Protein AF-A0A537W164-F1 (afdb_monomer_lite)

pLDDT: mean 85.13, std 16.17, range [38.78, 97.19]

Sequence (49 aa):
MTGAKQRRSLEEAIVDTVREPLIVLDEAMCVLIASRSFYRLFQVTKQEA

Foldseek 3Di:
DDPPVPPQDPVQVVQQVDQAWDFDADPVRHTPYTYPNNCVVVVDDPVGD

Structure (mmCIF, N/CA/C/O backbone):
data_AF-A0A537W164-F1
#
_entry.id   AF-A0A537W164-F1
#
loop_
_atom_site.group_PDB
_atom_site.id
_atom_site.type_symbol
_atom_site.label_atom_id
_atom_site.label_alt_id
_atom_site.label_comp_id
_atom_site.label_asym_id
_atom_site.label_entity_id
_atom_site.label_seq_id
_atom_site.pdbx_PDB_ins_code
_atom_site.Cartn_x
_atom_site.Cartn_y
_atom_site.Cartn_z
_atom_site.occupancy
_atom_site.B_iso_or_equiv
_atom_site.auth_seq_id
_atom_site.auth_comp_id
_atom_site.auth_asym_id
_atom_site.auth_atom_id
_atom_site.pdbx_PDB_model_num
ATOM 1 N N . MET A 1 1 ? 15.485 -6.007 20.879 1.00 38.78 1 MET A N 1
ATOM 2 C CA . MET A 1 1 ? 14.705 -6.997 20.103 1.00 38.78 1 MET A CA 1
ATOM 3 C C . MET A 1 1 ? 14.801 -6.609 18.637 1.00 38.78 1 MET A C 1
ATOM 5 O O . MET A 1 1 ? 14.803 -5.425 18.332 1.00 38.78 1 MET A O 1
ATOM 9 N N . THR A 1 2 ? 15.061 -7.589 17.786 1.00 41.09 2 THR A N 1
ATOM 10 C CA . THR A 1 2 ? 15.821 -7.519 16.529 1.00 41.09 2 THR A CA 1
ATOM 11 C C . THR A 1 2 ? 15.244 -6.550 15.489 1.00 41.09 2 THR A C 1
ATOM 13 O O . THR A 1 2 ? 14.257 -6.851 14.828 1.00 41.09 2 THR A O 1
ATOM 16 N N . GLY A 1 3 ? 15.893 -5.398 15.298 1.00 45.28 3 GLY A N 1
ATOM 17 C CA . GLY A 1 3 ? 15.636 -4.499 14.171 1.00 45.28 3 GLY A CA 1
ATOM 18 C C . GLY A 1 3 ? 16.285 -5.044 12.903 1.00 45.28 3 GLY A C 1
ATOM 19 O O . GLY A 1 3 ? 17.303 -4.521 12.453 1.00 45.28 3 GLY A O 1
ATOM 20 N N . ALA A 1 4 ? 15.739 -6.125 12.344 1.00 50.31 4 ALA A N 1
ATOM 21 C CA . ALA A 1 4 ? 16.102 -6.540 10.999 1.00 50.31 4 ALA A CA 1
ATOM 22 C C . ALA A 1 4 ? 15.621 -5.439 10.048 1.00 50.31 4 ALA A C 1
ATOM 24 O O . ALA A 1 4 ? 14.423 -5.240 9.855 1.00 50.31 4 ALA A O 1
ATOM 25 N N . LYS A 1 5 ? 16.560 -4.667 9.497 1.00 54.16 5 LYS A N 1
ATOM 26 C CA . LYS A 1 5 ? 16.293 -3.698 8.436 1.00 54.16 5 LYS A CA 1
ATOM 27 C C . LYS A 1 5 ? 15.847 -4.505 7.213 1.00 54.16 5 LYS A C 1
ATOM 29 O O . LYS A 1 5 ? 16.684 -4.931 6.420 1.00 54.16 5 LYS A O 1
ATOM 34 N N . GLN A 1 6 ? 14.548 -4.799 7.125 1.00 61.91 6 GLN A N 1
ATOM 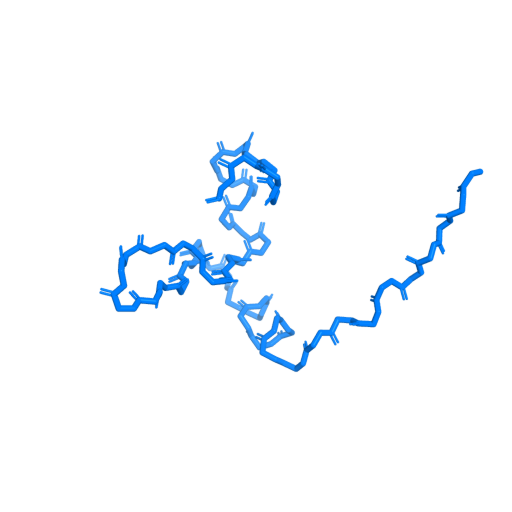35 C CA . GLN A 1 6 ? 13.954 -5.502 5.994 1.00 61.91 6 GLN A CA 1
ATOM 36 C C . GLN A 1 6 ? 14.355 -4.725 4.742 1.00 61.91 6 GLN A C 1
ATOM 38 O O . GLN A 1 6 ? 14.112 -3.519 4.640 1.00 61.91 6 GLN A O 1
ATOM 43 N N . ARG A 1 7 ? 15.065 -5.388 3.829 1.00 65.88 7 ARG A N 1
ATOM 44 C CA . ARG A 1 7 ? 15.492 -4.773 2.577 1.00 65.88 7 ARG A CA 1
ATOM 45 C C . ARG A 1 7 ? 14.214 -4.488 1.787 1.00 65.88 7 ARG A C 1
ATOM 47 O O . ARG A 1 7 ? 13.560 -5.425 1.343 1.00 65.88 7 ARG A O 1
ATOM 54 N N . ARG A 1 8 ? 13.822 -3.214 1.722 1.00 72.00 8 ARG A N 1
ATOM 55 C CA . ARG A 1 8 ? 12.628 -2.765 1.000 1.00 72.00 8 ARG A CA 1
ATOM 56 C C . ARG A 1 8 ? 12.788 -3.122 -0.475 1.00 72.00 8 ARG A C 1
ATOM 58 O O . ARG A 1 8 ? 13.868 -2.895 -1.028 1.00 72.00 8 ARG A O 1
ATOM 65 N N . SER A 1 9 ? 11.759 -3.712 -1.079 1.00 89.19 9 SER A N 1
ATOM 66 C CA . SER A 1 9 ? 11.804 -4.026 -2.506 1.00 89.19 9 SER A CA 1
ATOM 67 C C . SER A 1 9 ? 11.789 -2.733 -3.331 1.00 89.19 9 SER A C 1
ATOM 69 O O . SER A 1 9 ? 11.426 -1.662 -2.829 1.00 89.19 9 SER A O 1
ATOM 71 N N . LEU A 1 10 ? 12.217 -2.800 -4.592 1.00 91.75 10 LEU A N 1
ATOM 72 C CA . LEU A 1 10 ? 12.180 -1.625 -5.464 1.00 91.75 10 LEU A CA 1
ATOM 73 C C . LEU A 1 10 ? 10.733 -1.170 -5.708 1.00 91.75 10 LEU A C 1
ATOM 75 O O . LEU A 1 10 ? 10.484 0.033 -5.720 1.00 91.75 10 LEU A O 1
ATOM 79 N N . GLU A 1 11 ? 9.779 -2.101 -5.828 1.00 92.56 11 GLU A N 1
ATOM 80 C CA . GLU A 1 11 ? 8.362 -1.762 -5.997 1.00 92.56 11 GLU A CA 1
ATOM 81 C C . GLU A 1 11 ? 7.834 -0.989 -4.781 1.00 92.56 11 GLU A C 1
ATOM 83 O O . GLU A 1 11 ? 7.227 0.071 -4.936 1.00 92.56 11 GLU A O 1
ATOM 88 N N . GLU A 1 12 ? 8.144 -1.457 -3.564 1.00 90.56 12 GLU A N 1
ATOM 89 C CA . GLU A 1 12 ? 7.785 -0.755 -2.328 1.00 90.56 12 GLU A CA 1
ATOM 90 C C . GLU A 1 12 ? 8.421 0.643 -2.274 1.00 90.56 12 GLU A C 1
ATOM 92 O O . GLU A 1 12 ? 7.767 1.600 -1.865 1.00 90.56 12 GLU A O 1
ATOM 97 N N . ALA A 1 13 ? 9.682 0.789 -2.697 1.00 92.88 13 ALA A N 1
ATOM 98 C CA . ALA A 1 13 ? 10.372 2.078 -2.708 1.00 92.88 13 ALA A CA 1
ATOM 99 C C . ALA A 1 13 ? 9.757 3.077 -3.702 1.00 92.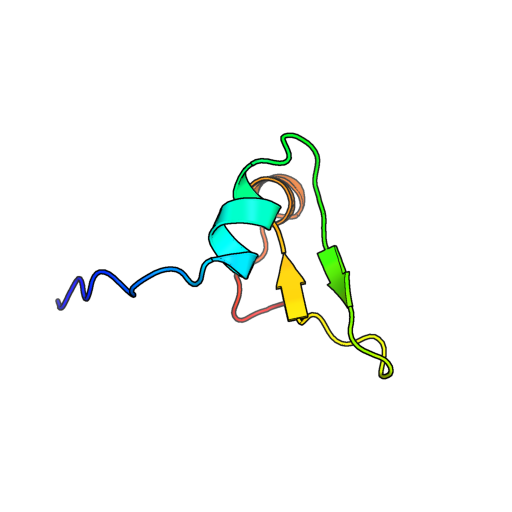88 13 ALA A C 1
ATOM 101 O O . ALA A 1 13 ? 9.658 4.262 -3.380 1.00 92.88 13 ALA A O 1
ATOM 102 N N . ILE A 1 14 ? 9.329 2.608 -4.878 1.00 93.75 14 ILE A N 1
ATOM 103 C CA . ILE A 1 14 ? 8.655 3.430 -5.891 1.00 93.75 14 ILE A CA 1
ATOM 104 C C . ILE A 1 14 ? 7.298 3.901 -5.367 1.00 93.75 14 ILE A C 1
ATOM 106 O O . ILE A 1 14 ? 7.032 5.104 -5.368 1.00 93.75 14 ILE A O 1
ATOM 110 N N . VAL A 1 15 ? 6.465 2.985 -4.865 1.00 94.88 15 VAL A N 1
ATOM 111 C CA . VAL A 1 15 ? 5.137 3.313 -4.313 1.00 94.88 15 VAL A CA 1
ATOM 112 C C . VAL A 1 15 ? 5.255 4.333 -3.176 1.00 94.88 15 VAL A C 1
ATOM 114 O O . VAL A 1 15 ? 4.473 5.277 -3.080 1.00 94.88 15 VAL A O 1
ATOM 117 N N . ASP A 1 16 ? 6.299 4.212 -2.363 1.00 93.69 16 ASP A N 1
ATOM 118 C CA . ASP A 1 16 ? 6.579 5.110 -1.247 1.00 93.69 16 ASP A CA 1
ATOM 119 C C . ASP A 1 16 ? 7.070 6.516 -1.614 1.00 93.69 16 ASP A C 1
ATOM 121 O O . ASP A 1 16 ? 7.235 7.350 -0.712 1.00 93.69 16 ASP A O 1
ATOM 125 N N . THR A 1 17 ? 7.328 6.781 -2.897 1.00 94.38 17 THR A N 1
ATOM 126 C CA . THR A 1 17 ? 7.632 8.132 -3.396 1.00 94.38 17 THR A CA 1
ATOM 127 C C . THR A 1 17 ? 6.368 8.962 -3.638 1.00 94.38 17 THR A C 1
ATOM 129 O O . THR A 1 17 ? 6.442 10.193 -3.693 1.00 94.38 17 THR A O 1
ATOM 132 N N . VAL A 1 18 ? 5.201 8.314 -3.733 1.00 95.62 18 VAL A N 1
ATOM 133 C CA . VAL A 1 18 ? 3.912 8.983 -3.932 1.00 95.62 18 VAL A CA 1
ATOM 134 C C . VAL A 1 18 ? 3.483 9.659 -2.632 1.00 95.62 18 VAL A C 1
ATOM 136 O O . VAL A 1 18 ? 3.423 9.043 -1.567 1.00 95.62 18 VAL A O 1
ATOM 139 N N . ARG A 1 19 ? 3.209 10.966 -2.712 1.00 94.06 19 ARG A N 1
ATOM 140 C CA . ARG A 1 19 ? 2.833 11.772 -1.539 1.00 94.06 19 ARG A CA 1
ATOM 141 C C . ARG A 1 19 ? 1.416 11.467 -1.071 1.00 94.06 19 ARG A C 1
ATOM 143 O O . ARG A 1 19 ? 1.174 11.468 0.134 1.00 94.06 19 ARG A O 1
ATOM 150 N N . GLU A 1 20 ? 0.511 11.204 -2.004 1.00 96.75 20 GLU A N 1
ATOM 151 C CA . GLU A 1 20 ? -0.879 10.852 -1.725 1.00 96.75 20 GLU A CA 1
ATOM 152 C C . GLU A 1 20 ? -1.023 9.366 -1.329 1.00 96.75 20 GLU A C 1
ATOM 154 O O . GLU A 1 20 ? -0.155 8.543 -1.645 1.00 96.75 20 GLU A O 1
ATOM 159 N N . PRO A 1 21 ? -2.081 9.000 -0.586 1.00 95.75 21 PRO A N 1
ATOM 160 C CA . PRO A 1 21 ? -2.426 7.605 -0.319 1.00 95.75 21 PRO A CA 1
ATOM 161 C C . PRO A 1 21 ? -2.563 6.799 -1.618 1.00 95.75 21 PRO A C 1
ATOM 163 O O . PRO A 1 21 ? -3.341 7.170 -2.491 1.00 95.75 21 PRO A O 1
ATOM 166 N N . LEU A 1 22 ? -1.832 5.687 -1.732 1.00 96.19 22 LEU A N 1
ATOM 167 C CA . LEU A 1 22 ? -1.876 4.795 -2.893 1.00 96.19 22 LEU A CA 1
ATOM 168 C C . LEU A 1 22 ? -1.917 3.335 -2.432 1.00 96.19 22 LEU A C 1
AT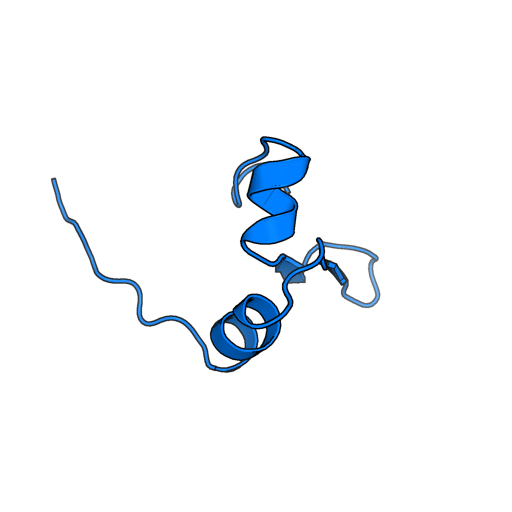OM 170 O O . LEU A 1 22 ? -1.137 2.949 -1.558 1.00 96.19 22 LEU A O 1
ATOM 174 N N . ILE A 1 23 ? -2.786 2.540 -3.058 1.00 94.69 23 ILE A N 1
ATOM 175 C CA . ILE A 1 23 ? -2.844 1.079 -2.944 1.00 94.69 23 ILE A CA 1
ATOM 176 C C . ILE A 1 23 ? -2.669 0.475 -4.337 1.00 94.69 23 ILE A C 1
ATOM 178 O O . ILE A 1 23 ? -3.253 0.958 -5.306 1.00 94.69 23 ILE A O 1
ATOM 182 N N . VAL A 1 24 ? -1.896 -0.602 -4.414 1.00 94.75 24 VAL A N 1
ATOM 183 C CA . VAL A 1 24 ? -1.817 -1.506 -5.561 1.00 94.75 24 VAL A CA 1
ATOM 184 C C . VAL A 1 24 ? -2.557 -2.787 -5.196 1.00 94.75 24 VAL A C 1
ATOM 186 O O . VAL A 1 24 ? -2.268 -3.385 -4.158 1.00 94.75 24 VAL A O 1
ATOM 189 N N . LEU A 1 25 ? -3.497 -3.192 -6.047 1.00 95.62 25 LEU A N 1
ATOM 190 C CA . LEU A 1 25 ? -4.276 -4.417 -5.888 1.00 95.62 25 LEU A CA 1
ATOM 191 C C . LEU A 1 25 ? -3.832 -5.479 -6.899 1.00 95.62 25 LEU A C 1
ATOM 193 O O . LEU A 1 25 ? -3.343 -5.133 -7.976 1.00 95.62 25 LEU A O 1
ATOM 197 N N . ASP A 1 26 ? -4.018 -6.752 -6.557 1.00 94.75 26 ASP A N 1
ATOM 198 C CA . ASP A 1 26 ? -3.957 -7.850 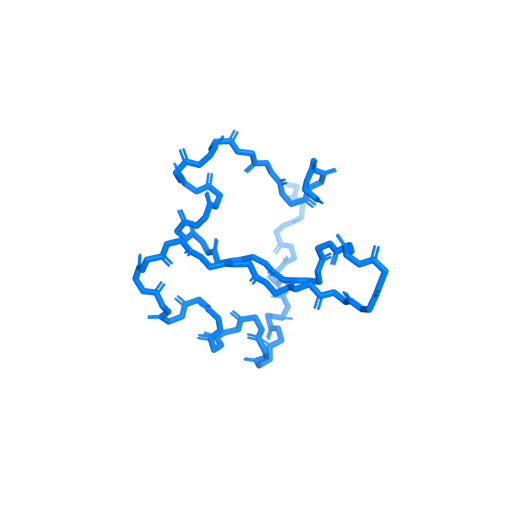-7.524 1.00 94.75 26 ASP A CA 1
ATOM 199 C C . ASP A 1 26 ? -5.299 -8.058 -8.255 1.00 94.75 26 ASP A C 1
ATOM 201 O O . ASP A 1 26 ? -6.281 -7.341 -8.045 1.00 94.75 26 ASP A O 1
ATOM 205 N N . GLU A 1 27 ? -5.338 -9.063 -9.132 1.00 97.19 27 GLU A N 1
ATOM 206 C CA . GLU A 1 27 ? -6.529 -9.449 -9.900 1.00 97.19 27 GLU A CA 1
ATOM 207 C C . GLU A 1 27 ? -7.691 -9.933 -9.017 1.00 97.19 27 GLU A C 1
ATOM 209 O O . GLU A 1 27 ? -8.850 -9.855 -9.426 1.00 97.19 27 GLU A O 1
ATOM 214 N N . ALA A 1 28 ? -7.400 -10.406 -7.802 1.00 97.12 28 ALA A N 1
ATOM 215 C CA . ALA A 1 28 ? -8.392 -10.827 -6.820 1.00 97.12 28 ALA A CA 1
ATOM 216 C C . ALA A 1 28 ? -8.876 -9.666 -5.929 1.00 97.12 28 ALA A C 1
ATOM 218 O O . ALA A 1 28 ? -9.662 -9.892 -5.010 1.00 97.12 28 ALA A O 1
ATOM 219 N N . MET A 1 29 ? -8.452 -8.428 -6.219 1.00 94.19 29 MET A N 1
ATOM 220 C CA . MET A 1 29 ? -8.708 -7.225 -5.420 1.00 94.19 29 MET A CA 1
ATOM 221 C C . MET A 1 29 ? -8.087 -7.266 -4.014 1.00 94.19 29 MET A C 1
ATOM 223 O O . MET A 1 29 ? -8.529 -6.541 -3.121 1.00 94.19 29 MET A O 1
ATOM 227 N N . CYS A 1 30 ? -7.042 -8.068 -3.811 1.00 91.69 30 CYS A N 1
ATOM 228 C CA . CYS A 1 30 ? -6.265 -8.088 -2.576 1.00 91.69 30 CYS A CA 1
ATOM 229 C C . CYS A 1 30 ? -5.143 -7.044 -2.616 1.00 91.69 30 CYS A C 1
ATOM 231 O O . CYS A 1 30 ? -4.609 -6.716 -3.678 1.00 91.69 30 CYS A O 1
ATOM 233 N N . VAL A 1 31 ? -4.755 -6.525 -1.449 1.00 91.44 31 VAL A N 1
ATOM 234 C CA . VAL A 1 31 ? -3.676 -5.537 -1.330 1.00 91.44 31 VAL A CA 1
ATOM 235 C C . VAL A 1 31 ? -2.323 -6.197 -1.600 1.00 91.44 31 VAL A C 1
ATOM 237 O O . VAL A 1 31 ? -1.874 -7.057 -0.848 1.00 91.44 31 VAL A O 1
ATOM 240 N N . LEU A 1 32 ? -1.632 -5.749 -2.652 1.00 92.38 32 LEU A N 1
ATOM 241 C CA . LEU A 1 32 ? -0.243 -6.133 -2.920 1.00 92.38 32 LEU A CA 1
ATOM 242 C C . LEU A 1 32 ? 0.737 -5.213 -2.190 1.00 92.38 32 LEU A C 1
ATOM 244 O O . LEU A 1 32 ? 1.659 -5.669 -1.512 1.00 92.38 32 LEU A O 1
ATOM 248 N N . ILE A 1 33 ? 0.564 -3.899 -2.355 1.00 92.62 33 ILE A N 1
ATOM 249 C CA . ILE A 1 33 ? 1.435 -2.865 -1.782 1.00 92.62 33 ILE A CA 1
ATOM 250 C C . ILE A 1 33 ? 0.577 -1.647 -1.444 1.00 92.62 33 ILE A C 1
ATOM 252 O O . ILE A 1 33 ? -0.278 -1.248 -2.229 1.00 92.62 33 ILE A O 1
ATOM 256 N N . ALA A 1 34 ? 0.851 -1.001 -0.313 1.00 94.00 34 ALA A N 1
ATOM 257 C CA . ALA A 1 34 ? 0.294 0.30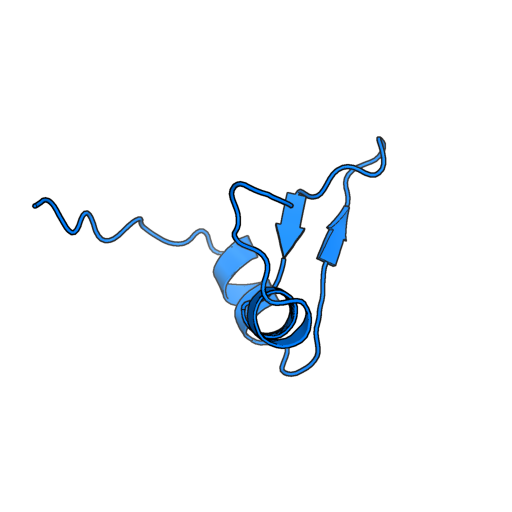8 0.005 1.00 94.00 34 ALA A CA 1
ATOM 258 C C . ALA A 1 34 ? 1.406 1.280 0.414 1.00 94.00 34 ALA A C 1
ATOM 260 O O . ALA A 1 34 ? 2.382 0.887 1.060 1.00 94.00 34 ALA A O 1
ATOM 261 N N . SER A 1 35 ? 1.268 2.548 0.022 1.00 94.81 35 SER A N 1
ATOM 262 C CA . SER A 1 35 ? 2.250 3.588 0.337 1.00 94.81 35 SER A CA 1
ATOM 263 C C . SER A 1 35 ? 2.241 3.938 1.826 1.00 94.81 35 SER A C 1
ATOM 265 O O . SER A 1 35 ? 1.223 3.839 2.514 1.00 94.81 35 SER A O 1
ATOM 267 N N . ARG A 1 36 ? 3.355 4.461 2.347 1.00 93.00 36 ARG A N 1
ATOM 268 C CA . ARG A 1 36 ? 3.399 5.042 3.707 1.00 93.00 36 ARG A CA 1
ATOM 269 C C . ARG A 1 36 ? 2.327 6.110 3.949 1.00 93.00 36 ARG A C 1
ATOM 271 O O . ARG A 1 36 ? 1.919 6.313 5.090 1.00 93.00 36 ARG A O 1
ATOM 278 N N . SER A 1 37 ? 1.897 6.842 2.921 1.00 94.88 37 SER A N 1
ATOM 279 C CA . SER A 1 37 ? 0.815 7.825 3.051 1.00 94.88 37 SER A CA 1
ATOM 280 C C . SER A 1 37 ? -0.548 7.173 3.267 1.00 94.88 37 SER A C 1
ATOM 282 O O . SER A 1 37 ? -1.340 7.719 4.028 1.00 94.88 37 SER A O 1
ATOM 284 N N . PHE A 1 38 ? -0.791 5.996 2.684 1.00 95.62 38 PHE A N 1
ATOM 285 C CA . PHE A 1 38 ? -2.006 5.222 2.927 1.00 95.62 38 PHE A CA 1
ATOM 286 C C . PHE A 1 38 ? -2.124 4.812 4.397 1.00 95.62 38 PHE A C 1
ATOM 288 O O . PHE A 1 38 ? -3.067 5.220 5.070 1.00 95.62 38 PHE A O 1
ATOM 295 N N . TYR A 1 39 ? -1.118 4.120 4.939 1.00 93.38 39 TYR A N 1
ATOM 296 C CA . TYR A 1 39 ? -1.143 3.685 6.341 1.00 93.38 39 TYR A CA 1
ATOM 297 C C . TYR A 1 39 ? -1.292 4.854 7.325 1.00 93.38 39 TYR A C 1
ATOM 299 O O . TYR A 1 39 ? -2.012 4.750 8.312 1.00 93.38 39 TYR A O 1
ATOM 307 N N . ARG A 1 40 ? -0.668 6.005 7.036 1.00 92.88 40 ARG A N 1
ATOM 308 C CA . ARG A 1 40 ? -0.819 7.216 7.860 1.00 92.88 40 ARG A CA 1
ATOM 309 C C . ARG A 1 40 ? -2.216 7.825 7.793 1.00 92.88 40 ARG A C 1
ATOM 311 O O . ARG A 1 40 ? -2.668 8.365 8.795 1.00 92.88 40 ARG A O 1
ATOM 318 N N . LEU A 1 41 ? -2.878 7.792 6.638 1.00 94.56 41 LEU A N 1
ATOM 319 C CA . LEU A 1 41 ? -4.223 8.351 6.513 1.00 94.56 41 LEU A CA 1
ATOM 320 C C . LEU A 1 41 ? -5.262 7.442 7.175 1.00 94.56 41 LEU A C 1
ATOM 322 O O . LEU A 1 41 ? -6.094 7.922 7.936 1.00 94.56 41 LEU A O 1
ATOM 326 N N . PHE A 1 42 ? -5.193 6.142 6.896 1.00 92.94 42 PHE A N 1
ATOM 327 C CA . PHE A 1 42 ? -6.190 5.171 7.346 1.00 92.94 42 PHE A CA 1
ATOM 328 C C . PHE A 1 42 ? -5.908 4.603 8.741 1.00 92.94 42 PHE A C 1
ATOM 330 O O . PHE A 1 42 ? -6.775 3.945 9.301 1.00 92.94 42 PHE A O 1
ATOM 337 N N . GLN A 1 43 ? -4.731 4.882 9.317 1.00 91.75 43 GLN A N 1
ATOM 338 C CA . GLN A 1 43 ? -4.316 4.416 10.649 1.00 91.75 43 GLN A CA 1
ATOM 339 C C . GLN A 1 43 ? -4.364 2.882 10.795 1.00 91.75 43 GLN A C 1
ATOM 341 O O . GLN A 1 43 ? -4.599 2.367 11.883 1.00 91.75 43 GLN A O 1
ATOM 346 N N . VAL A 1 44 ? -4.119 2.163 9.695 1.00 90.19 44 VAL A N 1
ATOM 347 C CA . VAL A 1 44 ? -4.024 0.696 9.652 1.00 90.19 44 VAL A CA 1
ATOM 348 C C . VAL A 1 44 ? -2.566 0.255 9.550 1.00 90.19 44 VAL A C 1
ATOM 350 O O . VAL A 1 44 ? -1.688 1.028 9.152 1.00 90.19 44 VAL A O 1
ATOM 353 N N . THR A 1 45 ? -2.290 -0.993 9.901 1.00 83.38 45 THR A N 1
ATOM 354 C CA . THR A 1 45 ? -0.975 -1.627 9.755 1.00 83.38 45 THR A CA 1
ATOM 355 C C . THR A 1 45 ? -0.917 -2.518 8.512 1.00 83.3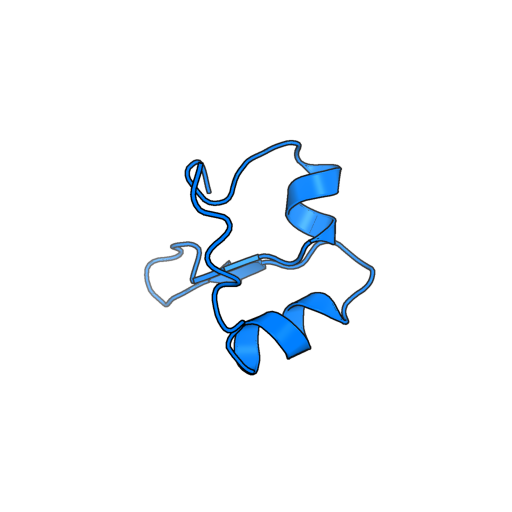8 45 THR A C 1
ATOM 357 O O . THR A 1 45 ? -1.942 -2.916 7.965 1.00 83.38 45 THR A O 1
ATOM 360 N N . LYS A 1 46 ? 0.295 -2.880 8.063 1.00 76.19 46 LYS A N 1
ATOM 361 C CA . LYS A 1 46 ? 0.486 -3.817 6.935 1.00 76.19 46 LYS A CA 1
ATOM 362 C C . LYS A 1 46 ? -0.086 -5.212 7.229 1.00 76.19 46 LYS A C 1
ATOM 364 O O . LYS A 1 46 ? -0.282 -5.994 6.317 1.00 76.19 46 LYS A O 1
ATOM 369 N N . GLN A 1 47 ? -0.295 -5.542 8.501 1.00 77.94 47 GLN A N 1
ATOM 370 C CA . GLN A 1 47 ? -0.883 -6.804 8.935 1.00 77.94 47 GLN A CA 1
ATOM 371 C C . GLN A 1 47 ? -2.418 -6.801 8.868 1.00 77.94 47 GLN A C 1
ATOM 373 O O . GLN A 1 47 ? -3.014 -7.871 8.928 1.00 77.94 47 GLN A O 1
ATOM 378 N N . GLU A 1 48 ? -3.044 -5.625 8.785 1.00 66.62 48 GLU A N 1
ATOM 379 C CA . GLU A 1 48 ? -4.505 -5.450 8.769 1.00 66.62 48 GLU A CA 1
ATOM 380 C C . GLU A 1 48 ? -5.065 -5.146 7.372 1.00 66.62 48 GLU A C 1
ATOM 382 O O . GLU A 1 48 ? -6.270 -5.286 7.171 1.00 66.62 48 GLU A O 1
ATOM 387 N N . ALA A 1 49 ? -4.213 -4.704 6.442 1.00 61.28 49 ALA A N 1
ATOM 388 C CA . ALA A 1 49 ? -4.551 -4.393 5.051 1.00 61.28 49 ALA A CA 1
ATOM 389 C C . ALA A 1 49 ? -4.279 -5.590 4.134 1.00 61.28 49 ALA A C 1
ATOM 391 O O . ALA A 1 49 ? -5.112 -5.822 3.231 1.00 61.28 49 ALA A O 1
#

Secondary structure (DSSP, 8-state):
---------HHHHHHTT-SS--EEE-TTS-EEEE-HHHHHHHT--TTT-

Radius of gyration: 11.65 Å; chains: 1; bounding box: 25×23×30 Å